Protein AF-A0A3M4S4M8-F1 (afdb_monomer_lite)

Radius of gyration: 18.53 Å; chains: 1; bounding box: 49×40×47 Å

Foldseek 3Di:
DCVVVVVVVVCVVVVVPPPVVPPPPPPPDPPQLDDPVNLVVLLVCLVPWAWDWADSPAPWTKIKGWDADPPAQKIWIWIWTDDPPTDIDTDMDGDDSVVVSVVVSVVSSVSVVVRPDCPPPD

Organism: NCBI:txid251707

Sequence (122 aa):
MHLQLADFIEEIANGLLDLGISTGKRRDGNYGVLDEQLSLRVFDLVRRGGMLSLDVGLEQPIHVSIHRNRTRTAATTLMTIGVRQPRTKCFTLSGPDAEIHEKVVESINHLASIATPAMQAA

pLDDT: mean 81.87, std 19.98, range [35.66, 98.69]

Structure (mmCIF, N/CA/C/O backbone):
data_AF-A0A3M4S4M8-F1
#
_entry.id   AF-A0A3M4S4M8-F1
#
loop_
_atom_site.group_PDB
_atom_site.id
_atom_site.type_symbol
_atom_site.label_atom_id
_atom_site.label_alt_id
_atom_site.label_comp_id
_atom_site.label_asym_id
_atom_site.label_entity_id
_atom_site.label_seq_id
_atom_site.pdbx_PDB_ins_code
_atom_site.Cartn_x
_atom_site.Cartn_y
_atom_site.Cartn_z
_atom_site.occupancy
_atom_site.B_iso_or_equiv
_atom_site.auth_seq_id
_atom_site.auth_comp_id
_atom_site.auth_asym_id
_atom_site.auth_atom_id
_atom_site.pdbx_PDB_model_num
ATOM 1 N N . MET A 1 1 ? 10.791 27.505 25.245 1.00 52.56 1 MET A N 1
ATOM 2 C CA . MET A 1 1 ? 11.653 26.352 24.900 1.00 52.56 1 MET A CA 1
ATOM 3 C C . MET A 1 1 ? 12.198 26.522 23.468 1.00 52.56 1 MET A C 1
ATOM 5 O O . MET A 1 1 ? 12.007 25.651 22.638 1.00 52.56 1 MET A O 1
ATOM 9 N N . HIS A 1 2 ? 12.836 27.666 23.163 1.00 51.53 2 HIS A N 1
ATOM 10 C CA . HIS A 1 2 ? 13.352 28.016 21.817 1.00 51.53 2 HIS A CA 1
ATOM 11 C C . HIS A 1 2 ? 14.883 28.158 21.760 1.00 51.53 2 HIS A C 1
ATOM 13 O O . HIS A 1 2 ? 15.443 28.257 20.677 1.00 51.53 2 HIS A O 1
ATOM 19 N N . LEU A 1 3 ? 15.552 28.144 22.918 1.00 56.16 3 LEU A N 1
ATOM 20 C CA . LEU A 1 3 ? 17.001 28.340 23.030 1.00 56.16 3 LEU A CA 1
ATOM 21 C C . LEU A 1 3 ? 17.782 27.173 22.402 1.00 56.16 3 LEU A C 1
ATOM 23 O O . LEU A 1 3 ? 18.699 27.400 21.632 1.00 56.16 3 LEU A O 1
ATOM 27 N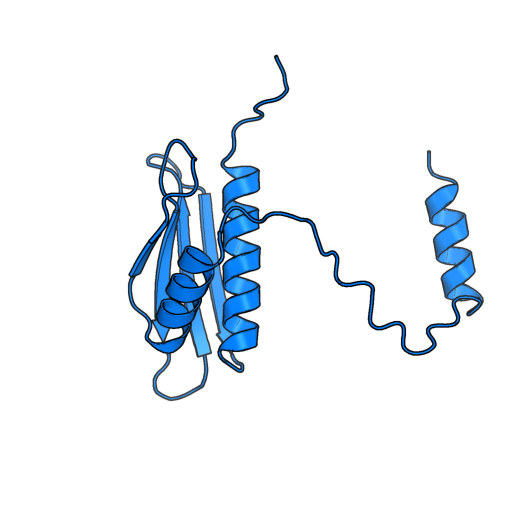 N . GLN A 1 4 ? 17.299 25.938 22.572 1.00 66.38 4 GLN A N 1
ATOM 28 C CA . GLN A 1 4 ? 17.966 24.741 22.042 1.00 66.38 4 GLN A CA 1
ATOM 29 C C . GLN A 1 4 ? 18.051 24.681 20.508 1.00 66.38 4 GLN A C 1
ATOM 31 O O . GLN A 1 4 ? 18.917 23.995 19.978 1.00 66.38 4 GLN A O 1
ATOM 36 N N . LEU A 1 5 ? 17.156 25.365 19.783 1.00 69.62 5 LEU A N 1
ATOM 37 C CA . LEU A 1 5 ? 17.208 25.391 18.318 1.00 69.62 5 LEU A CA 1
ATOM 38 C C . LEU A 1 5 ? 18.212 26.431 17.809 1.00 69.62 5 LEU A C 1
ATOM 40 O O . LEU A 1 5 ? 18.849 26.201 16.787 1.00 69.62 5 LEU A O 1
ATOM 44 N N . ALA A 1 6 ? 18.343 27.558 18.511 1.00 75.12 6 ALA A N 1
ATOM 45 C CA . ALA A 1 6 ? 19.295 28.602 18.150 1.00 75.12 6 ALA A CA 1
ATOM 46 C C . ALA A 1 6 ? 20.733 28.097 18.318 1.00 75.12 6 ALA A C 1
ATOM 48 O O . ALA A 1 6 ? 21.511 28.183 17.372 1.00 75.12 6 ALA A O 1
ATOM 49 N N . ASP A 1 7 ? 21.016 27.453 19.453 1.00 69.31 7 ASP A N 1
ATOM 50 C CA . ASP A 1 7 ? 22.328 26.870 19.745 1.00 69.31 7 ASP A CA 1
ATOM 51 C C . ASP A 1 7 ? 22.699 25.790 18.705 1.00 69.31 7 ASP A C 1
ATOM 53 O O . ASP A 1 7 ? 23.807 25.773 18.175 1.00 69.31 7 ASP A O 1
ATOM 57 N N . PHE A 1 8 ? 21.735 24.949 18.308 1.00 72.94 8 PHE A N 1
ATOM 58 C CA . PHE A 1 8 ? 21.937 23.916 17.284 1.00 72.94 8 PHE A CA 1
ATOM 59 C C . PHE A 1 8 ? 22.227 24.487 15.883 1.00 72.94 8 PHE A C 1
ATOM 61 O O . PHE A 1 8 ? 23.058 23.952 15.149 1.00 72.94 8 PHE A O 1
ATOM 68 N N . ILE A 1 9 ? 21.552 25.572 15.487 1.00 78.69 9 ILE A N 1
ATOM 69 C CA . ILE A 1 9 ? 21.805 26.240 14.198 1.00 78.69 9 ILE A CA 1
ATOM 70 C C . ILE A 1 9 ? 23.195 26.889 14.199 1.00 78.69 9 ILE A C 1
ATOM 72 O O . ILE A 1 9 ? 23.903 26.831 13.191 1.00 78.69 9 ILE A O 1
ATOM 76 N N . GLU A 1 10 ? 23.594 27.476 15.325 1.00 76.50 10 GLU A N 1
ATOM 77 C CA . GLU A 1 10 ? 24.898 28.113 15.495 1.00 76.50 10 GLU A CA 1
ATOM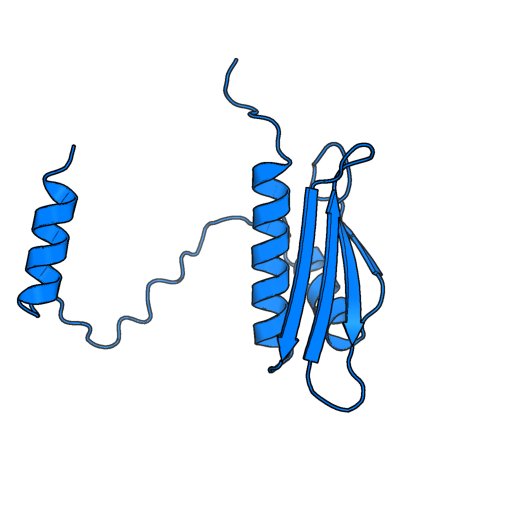 78 C C . GLU A 1 10 ? 26.046 27.087 15.470 1.00 76.50 10 GLU A C 1
ATOM 80 O O . GLU A 1 10 ? 27.075 27.327 14.838 1.00 76.50 10 GLU A O 1
ATOM 85 N N . GLU A 1 11 ? 25.851 25.893 16.035 1.00 72.38 11 GLU A N 1
ATOM 86 C CA . GLU A 1 11 ? 26.811 24.782 15.949 1.00 72.38 11 GLU A CA 1
ATOM 87 C C . GLU A 1 11 ? 27.001 24.255 14.514 1.00 72.38 11 GLU A C 1
ATOM 89 O O . GLU A 1 11 ? 28.131 23.955 14.111 1.00 72.38 11 GLU A O 1
ATOM 94 N N . ILE A 1 12 ? 25.925 24.195 13.714 1.00 74.62 12 ILE A N 1
ATOM 95 C CA . ILE A 1 12 ? 25.992 23.837 12.284 1.00 74.62 12 ILE A CA 1
ATOM 96 C C . ILE A 1 12 ? 26.744 24.910 11.492 1.00 74.62 12 ILE A C 1
ATOM 98 O O . ILE A 1 12 ? 27.626 24.583 10.697 1.00 74.62 12 ILE A O 1
ATOM 102 N N . ALA A 1 13 ? 26.405 26.186 11.698 1.00 74.75 13 ALA A N 1
ATOM 103 C CA . ALA A 1 13 ? 27.008 27.300 10.969 1.00 74.75 13 ALA A CA 1
ATOM 104 C C . ALA A 1 13 ? 28.515 27.433 11.242 1.00 74.75 13 ALA A C 1
ATOM 106 O O . ALA A 1 13 ? 29.274 27.779 10.338 1.00 74.75 13 ALA A O 1
ATOM 107 N N . ASN A 1 14 ? 28.947 27.111 12.463 1.00 78.12 14 ASN A N 1
ATOM 108 C CA . ASN A 1 14 ? 30.346 27.192 12.876 1.00 78.12 14 ASN A CA 1
ATOM 109 C C . ASN A 1 14 ? 31.165 25.930 12.555 1.00 78.12 14 ASN A C 1
ATOM 111 O O . ASN A 1 14 ? 32.352 25.883 12.873 1.00 78.12 14 ASN A O 1
ATOM 115 N N . GLY A 1 15 ? 30.563 24.908 11.930 1.00 59.38 15 GLY A N 1
ATOM 116 C CA . GLY A 1 15 ? 31.273 23.697 11.508 1.00 59.38 15 GLY A CA 1
ATOM 117 C C . GLY A 1 15 ? 31.889 22.896 12.661 1.00 59.38 15 GLY A C 1
ATOM 118 O O . GLY A 1 15 ? 32.797 22.102 12.434 1.00 59.38 15 GLY A O 1
ATOM 119 N N . LEU A 1 16 ? 31.406 23.101 13.891 1.00 57.31 16 LEU A N 1
ATOM 120 C CA . LEU A 1 16 ? 31.875 22.410 15.100 1.00 57.31 16 LEU A CA 1
ATOM 121 C C . LEU A 1 16 ? 31.330 20.979 15.212 1.00 57.31 16 LEU A C 1
ATOM 123 O O . LEU A 1 16 ? 31.771 20.205 16.060 1.00 57.31 16 LEU A O 1
ATOM 127 N N . LEU A 1 17 ? 30.391 20.610 14.340 1.00 55.56 17 LEU A N 1
ATOM 128 C CA . LEU A 1 17 ? 29.944 19.236 14.175 1.00 55.56 17 LEU A CA 1
ATOM 129 C C . LEU A 1 17 ? 30.960 18.481 13.318 1.00 55.56 17 LEU A C 1
ATOM 131 O O . LEU A 1 17 ? 30.889 18.491 12.088 1.00 55.56 17 LEU A O 1
ATOM 135 N N . ASP A 1 18 ? 31.888 17.802 13.990 1.00 53.56 18 ASP A N 1
ATOM 136 C CA . ASP A 1 18 ? 32.742 16.788 13.380 1.00 53.56 18 ASP A CA 1
ATOM 137 C C . ASP A 1 18 ? 31.857 15.629 12.888 1.00 53.56 18 ASP A C 1
ATOM 139 O O . ASP A 1 18 ? 31.577 14.655 13.589 1.00 53.56 18 ASP A O 1
ATOM 143 N N . LEU A 1 19 ? 31.345 15.763 11.662 1.00 51.78 19 LEU A N 1
ATOM 144 C CA . LEU A 1 19 ? 30.636 14.725 10.913 1.00 51.78 19 LEU A CA 1
ATOM 145 C C . LEU A 1 19 ? 31.638 13.689 10.378 1.00 51.78 19 LEU A C 1
ATOM 147 O O . LEU A 1 19 ? 31.557 13.260 9.225 1.00 51.78 19 LEU A O 1
ATOM 151 N N . GLY A 1 20 ? 32.596 13.278 11.209 1.00 41.81 20 GLY A N 1
ATOM 152 C CA . GLY A 1 20 ? 33.493 12.168 10.944 1.00 41.81 20 GLY A CA 1
ATOM 153 C C . GLY A 1 20 ? 32.680 10.888 10.867 1.00 41.81 20 GLY A C 1
ATOM 154 O O . GLY A 1 20 ? 32.445 10.271 11.896 1.00 41.81 20 GLY A O 1
ATOM 155 N N . ILE A 1 21 ? 32.192 10.561 9.660 1.00 45.78 21 ILE A N 1
ATOM 156 C CA . ILE A 1 21 ? 31.502 9.329 9.231 1.00 45.78 21 ILE A CA 1
ATOM 157 C C . ILE A 1 21 ? 30.897 8.575 10.421 1.00 45.78 21 ILE A C 1
ATOM 159 O O . ILE A 1 21 ? 31.204 7.417 10.701 1.00 45.78 21 ILE A O 1
ATOM 163 N N . SER A 1 22 ? 30.032 9.263 11.161 1.00 39.31 22 SER A N 1
ATOM 164 C CA . SER A 1 22 ? 29.174 8.607 12.120 1.00 39.31 22 SER A CA 1
ATOM 165 C C . SER A 1 22 ? 28.205 7.865 11.231 1.00 39.31 22 SER A C 1
ATOM 167 O O . SER A 1 22 ? 27.372 8.483 10.565 1.00 39.31 22 SER A O 1
ATOM 169 N N . THR A 1 23 ? 28.389 6.548 11.125 1.00 45.81 23 THR A N 1
ATOM 170 C CA . THR A 1 23 ? 27.343 5.608 10.741 1.00 45.81 23 THR A CA 1
ATOM 171 C C . THR A 1 23 ? 26.155 5.966 11.610 1.00 45.81 23 THR A C 1
ATOM 173 O O . THR A 1 23 ? 26.080 5.518 12.757 1.00 45.81 23 THR A O 1
ATOM 176 N N . GLY A 1 24 ? 25.336 6.895 11.104 1.00 38.78 24 GLY A N 1
ATOM 177 C CA . GLY A 1 24 ? 24.341 7.611 11.872 1.00 38.78 24 GLY A CA 1
ATOM 178 C C . GLY A 1 24 ? 23.573 6.560 12.614 1.00 38.78 24 GLY A C 1
ATOM 179 O O . GLY A 1 24 ? 22.979 5.696 11.969 1.00 38.78 24 GLY A O 1
ATOM 180 N N . LYS A 1 25 ? 23.754 6.573 13.939 1.00 41.47 25 LYS A N 1
ATOM 181 C CA . LYS A 1 25 ? 23.198 5.643 14.909 1.00 41.47 25 LYS A CA 1
ATOM 182 C C . LYS A 1 25 ? 21.858 5.190 14.362 1.00 41.47 25 LYS A C 1
ATOM 184 O O . LYS A 1 25 ? 20.903 5.970 14.395 1.00 41.47 25 LYS A O 1
ATOM 189 N N . ARG A 1 26 ? 21.825 3.988 13.759 1.00 43.16 26 ARG A N 1
ATOM 190 C CA . ARG A 1 26 ? 20.573 3.398 13.293 1.00 43.16 26 ARG A CA 1
ATOM 191 C C . ARG A 1 26 ? 19.687 3.501 14.517 1.00 43.16 26 ARG A C 1
ATOM 193 O O . ARG A 1 26 ? 20.094 3.051 15.589 1.00 43.16 26 ARG A O 1
ATOM 200 N N . ARG A 1 27 ? 18.574 4.227 14.406 1.00 40.91 27 ARG A N 1
ATOM 201 C CA . ARG A 1 27 ? 17.547 4.251 15.444 1.00 40.91 27 ARG A CA 1
ATOM 202 C C . ARG A 1 27 ? 16.955 2.849 15.466 1.00 40.91 27 ARG A C 1
ATOM 204 O O . ARG A 1 27 ? 15.924 2.577 14.870 1.00 40.91 27 ARG A O 1
ATOM 211 N N . ASP A 1 28 ? 17.714 1.962 16.078 1.00 45.34 28 ASP A N 1
ATOM 212 C CA . ASP A 1 28 ? 17.332 0.639 16.489 1.00 45.34 28 ASP A CA 1
ATOM 213 C C . ASP A 1 28 ? 16.404 0.854 17.684 1.00 45.34 28 ASP A C 1
ATOM 215 O O . ASP A 1 28 ? 16.779 1.516 18.658 1.00 45.34 28 ASP A O 1
ATOM 219 N N . GLY A 1 29 ? 15.151 0.429 17.547 1.00 40.31 29 GLY A N 1
ATOM 220 C CA . GLY A 1 29 ? 14.126 0.623 18.572 1.00 40.31 29 GLY A CA 1
ATOM 221 C C . GLY A 1 29 ? 13.037 1.644 18.243 1.00 40.31 29 GLY A C 1
ATOM 222 O O . GLY A 1 29 ? 12.596 2.374 19.124 1.00 40.31 29 GLY A O 1
ATOM 223 N N . ASN A 1 30 ? 12.549 1.685 17.004 1.00 42.84 30 ASN A N 1
ATOM 224 C CA . ASN A 1 30 ? 11.125 1.941 16.807 1.00 42.84 30 ASN A CA 1
ATOM 225 C C . ASN A 1 30 ? 10.562 0.617 16.301 1.00 42.84 30 ASN A C 1
ATOM 227 O O . ASN A 1 30 ? 10.791 0.274 15.143 1.00 42.84 30 ASN A O 1
ATOM 231 N N . TYR A 1 31 ? 9.936 -0.174 17.178 1.00 50.69 31 TYR A N 1
ATOM 232 C CA . TYR A 1 31 ? 9.188 -1.353 16.746 1.00 50.69 31 TYR A CA 1
ATOM 233 C C . TYR A 1 31 ? 8.073 -0.834 15.836 1.00 50.69 31 TYR A C 1
ATOM 235 O O . TYR A 1 31 ? 7.029 -0.386 16.304 1.00 50.69 31 TYR A O 1
ATOM 243 N N . GLY A 1 32 ? 8.357 -0.767 14.532 1.00 66.50 32 GLY A N 1
ATOM 244 C CA . GLY A 1 32 ? 7.353 -0.486 13.522 1.00 66.50 32 GLY A CA 1
ATOM 245 C C . GLY A 1 32 ? 6.232 -1.503 13.669 1.00 66.50 32 GLY A C 1
ATOM 246 O O . GLY A 1 32 ? 6.418 -2.576 14.237 1.00 66.50 32 GLY A O 1
ATOM 247 N N . VAL A 1 33 ? 5.057 -1.193 13.142 1.00 82.62 33 VAL A N 1
ATOM 248 C CA . VAL A 1 33 ? 3.897 -2.086 13.281 1.00 82.62 33 VAL A CA 1
ATOM 249 C C . VAL A 1 33 ? 4.062 -3.418 12.532 1.00 82.62 33 VAL A C 1
ATOM 251 O O . VAL A 1 33 ? 3.192 -4.279 12.591 1.00 82.62 33 VAL A O 1
ATOM 254 N N . LEU A 1 34 ? 5.168 -3.577 11.802 1.00 87.44 34 LEU A N 1
ATOM 255 C CA . LEU A 1 34 ? 5.543 -4.788 11.093 1.00 87.44 34 LEU A CA 1
ATOM 256 C C . LEU A 1 34 ? 6.603 -5.544 11.888 1.00 87.44 34 LEU A C 1
ATOM 258 O O . LEU A 1 34 ? 7.699 -5.030 12.118 1.00 87.44 34 LEU A O 1
ATOM 262 N N . ASP A 1 35 ? 6.293 -6.790 12.225 1.00 88.00 35 ASP A N 1
ATOM 263 C CA . ASP A 1 35 ? 7.305 -7.764 12.609 1.00 88.00 35 ASP A CA 1
ATOM 264 C C . ASP A 1 35 ? 8.160 -8.192 11.396 1.00 88.00 35 ASP A C 1
ATOM 266 O O . ASP A 1 35 ? 7.932 -7.791 10.246 1.00 88.00 35 ASP A O 1
ATOM 270 N N . GLU A 1 36 ? 9.178 -9.014 11.650 1.00 88.31 36 GLU A N 1
ATOM 271 C CA . GLU A 1 36 ? 10.097 -9.497 10.617 1.00 88.31 36 GLU A CA 1
ATOM 272 C C . GLU A 1 36 ? 9.368 -10.277 9.510 1.00 88.31 36 GLU A C 1
ATOM 274 O O . GLU A 1 36 ? 9.641 -10.089 8.322 1.00 88.31 36 GLU A O 1
ATOM 279 N N . GLN A 1 37 ? 8.381 -11.099 9.873 1.00 89.81 37 GLN A N 1
ATOM 280 C CA . GLN A 1 37 ? 7.641 -11.924 8.923 1.00 89.81 37 GLN A CA 1
ATOM 281 C C . GLN A 1 37 ? 6.755 -11.076 8.001 1.00 89.81 37 GLN A C 1
ATOM 283 O O . GLN A 1 37 ? 6.714 -11.299 6.787 1.00 89.81 37 GLN A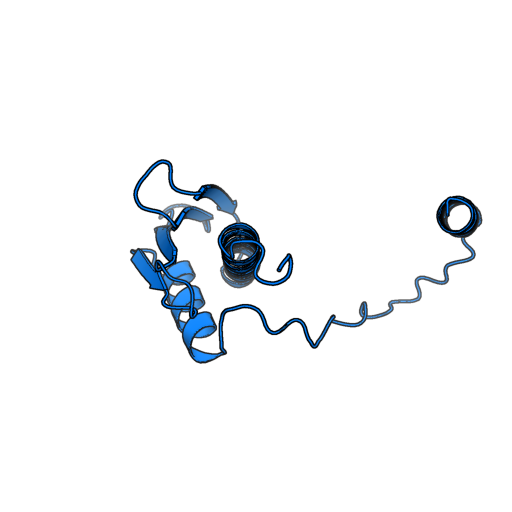 O 1
ATOM 288 N N . LEU A 1 38 ? 6.057 -10.081 8.544 1.00 92.31 38 LEU A N 1
ATOM 289 C CA . LEU A 1 38 ? 5.271 -9.123 7.776 1.00 92.31 38 LEU A CA 1
ATOM 290 C C . LEU A 1 38 ? 6.172 -8.256 6.897 1.00 92.31 38 LEU A C 1
ATOM 292 O O . LEU A 1 38 ? 5.843 -8.037 5.731 1.00 92.31 38 LEU A O 1
ATOM 296 N N . SER A 1 39 ? 7.329 -7.827 7.404 1.00 93.56 39 SER A N 1
ATOM 297 C CA . SER A 1 39 ? 8.310 -7.072 6.621 1.00 93.56 39 SER A CA 1
ATOM 298 C C . SER A 1 39 ? 8.803 -7.860 5.400 1.00 93.56 39 SER A C 1
ATOM 300 O O . SER A 1 39 ? 8.838 -7.315 4.292 1.00 93.56 39 SER A O 1
ATOM 302 N N . LEU A 1 40 ? 9.081 -9.161 5.557 1.00 94.81 40 LEU A N 1
ATOM 303 C CA . LEU A 1 40 ? 9.443 -10.056 4.450 1.00 94.81 40 LEU A CA 1
ATOM 304 C C . LEU A 1 40 ? 8.311 -10.202 3.424 1.00 94.81 40 LEU A C 1
ATOM 306 O O . LEU A 1 40 ? 8.556 -10.135 2.219 1.00 94.81 40 LEU A O 1
ATOM 310 N N . ARG A 1 41 ? 7.055 -10.326 3.872 1.00 97.06 41 ARG A N 1
ATOM 311 C CA . ARG A 1 41 ? 5.891 -10.370 2.965 1.00 97.06 41 ARG A CA 1
ATOM 312 C C . ARG A 1 41 ? 5.726 -9.074 2.174 1.00 97.06 41 ARG A C 1
ATOM 314 O O . ARG A 1 41 ? 5.383 -9.114 0.993 1.00 97.06 41 ARG A O 1
ATOM 321 N N . VAL A 1 42 ? 5.980 -7.928 2.804 1.00 97.56 42 VAL A N 1
ATOM 322 C CA . VAL A 1 42 ? 5.983 -6.625 2.126 1.00 97.56 42 VAL A CA 1
ATOM 323 C C . VAL A 1 42 ? 7.135 -6.542 1.122 1.00 97.56 42 VAL A C 1
ATOM 325 O O . VAL A 1 42 ? 6.941 -6.023 0.025 1.00 97.56 42 VAL A O 1
ATOM 328 N N . PHE A 1 43 ? 8.310 -7.094 1.433 1.00 97.44 43 PHE A N 1
ATOM 329 C CA . PHE A 1 43 ? 9.425 -7.152 0.484 1.00 97.44 43 PHE A CA 1
ATOM 330 C C . PHE A 1 43 ? 9.083 -7.992 -0.752 1.00 97.44 43 PHE A C 1
ATOM 332 O O . PHE A 1 43 ? 9.295 -7.552 -1.882 1.00 97.44 43 PHE A O 1
ATOM 339 N N . ASP A 1 44 ? 8.466 -9.159 -0.566 1.00 97.88 44 ASP A N 1
ATOM 340 C CA . ASP A 1 44 ? 7.991 -9.980 -1.683 1.00 97.88 44 ASP A CA 1
ATOM 341 C C . ASP A 1 44 ? 6.937 -9.257 -2.534 1.00 97.88 44 ASP A C 1
ATOM 343 O O . ASP A 1 44 ? 6.986 -9.323 -3.768 1.00 97.88 44 ASP A O 1
ATOM 347 N N . LEU A 1 45 ? 6.031 -8.510 -1.895 1.00 97.94 45 LEU A N 1
ATOM 348 C CA . LEU A 1 45 ? 5.063 -7.657 -2.585 1.00 97.94 45 LEU A CA 1
ATOM 349 C C . LEU A 1 45 ? 5.756 -6.563 -3.411 1.00 97.94 45 LEU A C 1
ATOM 351 O O . LEU A 1 45 ? 5.353 -6.308 -4.543 1.00 97.94 45 LEU A O 1
ATOM 355 N N . VAL A 1 46 ? 6.815 -5.940 -2.891 1.00 97.50 46 VAL A N 1
ATOM 356 C CA . VAL A 1 46 ? 7.603 -4.941 -3.631 1.00 97.50 46 VAL A CA 1
ATOM 357 C C . VAL A 1 46 ? 8.272 -5.556 -4.855 1.00 97.50 46 VAL A C 1
ATOM 359 O O . VAL A 1 46 ? 8.273 -4.941 -5.917 1.00 97.50 46 VAL A O 1
ATOM 362 N N . ARG A 1 47 ? 8.811 -6.771 -4.745 1.00 96.12 47 ARG A N 1
ATOM 363 C CA . ARG A 1 47 ? 9.500 -7.435 -5.862 1.00 96.12 47 ARG A CA 1
ATOM 364 C C . ARG A 1 47 ? 8.543 -7.860 -6.970 1.00 96.12 47 ARG A C 1
ATOM 366 O O . ARG A 1 47 ? 8.865 -7.739 -8.151 1.00 96.12 47 ARG A O 1
ATOM 373 N N . ARG A 1 48 ? 7.377 -8.390 -6.596 1.00 96.06 48 ARG A N 1
ATOM 374 C CA . ARG A 1 48 ? 6.452 -9.055 -7.530 1.00 96.06 48 ARG A CA 1
ATOM 375 C C . ARG A 1 48 ? 5.278 -8.175 -7.955 1.00 96.06 48 ARG A C 1
ATOM 377 O O . ARG A 1 48 ? 4.700 -8.403 -9.015 1.00 96.06 48 ARG A O 1
ATOM 384 N N . GLY A 1 49 ? 4.946 -7.163 -7.160 1.00 96.88 49 GLY A N 1
ATOM 385 C CA . GLY A 1 49 ? 3.659 -6.483 -7.231 1.00 96.88 49 GLY A CA 1
ATOM 386 C C . GLY A 1 49 ? 2.513 -7.369 -6.727 1.00 96.88 49 GLY A C 1
ATOM 387 O O . GLY A 1 49 ? 2.713 -8.512 -6.317 1.00 96.88 49 GLY A O 1
ATOM 388 N N . GLY A 1 50 ? 1.296 -6.834 -6.759 1.00 98.12 50 GLY A N 1
ATOM 389 C CA . GLY A 1 50 ? 0.081 -7.495 -6.288 1.00 98.12 50 GLY A CA 1
ATOM 390 C C . GLY A 1 50 ? -0.598 -6.706 -5.176 1.00 98.12 50 GLY A C 1
ATOM 391 O O . GLY A 1 50 ? -0.508 -5.479 -5.133 1.00 98.12 50 GLY A O 1
ATOM 392 N N . MET A 1 51 ? -1.272 -7.416 -4.274 1.00 98.25 51 MET A N 1
ATOM 393 C CA . MET A 1 51 ? -1.955 -6.829 -3.124 1.00 98.25 51 MET A CA 1
ATOM 394 C C . MET A 1 51 ? -1.734 -7.653 -1.857 1.00 98.25 51 MET A C 1
ATOM 396 O O . MET A 1 51 ? -1.566 -8.871 -1.912 1.00 98.25 51 MET A O 1
ATOM 400 N N . LEU A 1 52 ? -1.769 -6.982 -0.714 1.00 97.69 52 LEU A N 1
ATOM 401 C CA . LEU A 1 52 ? -1.600 -7.558 0.609 1.00 97.69 52 LEU A CA 1
ATOM 402 C C . LEU A 1 52 ? -2.498 -6.812 1.596 1.00 97.69 52 LEU A C 1
ATOM 404 O O . LEU A 1 52 ? -2.559 -5.586 1.571 1.00 97.69 52 LEU A O 1
ATOM 408 N N . SER A 1 53 ? -3.175 -7.544 2.476 1.00 97.12 53 SER A N 1
ATOM 409 C CA . SER A 1 53 ? -3.852 -6.958 3.637 1.00 97.12 53 SER A CA 1
ATOM 410 C C . SER A 1 53 ? -3.018 -7.261 4.872 1.00 97.12 53 SER A C 1
ATOM 412 O O . SER A 1 53 ? -2.713 -8.424 5.137 1.00 97.12 53 SER A O 1
ATOM 414 N N . LEU A 1 54 ? -2.605 -6.210 5.570 1.00 95.31 54 LEU A N 1
ATOM 415 C CA . LEU A 1 54 ? -1.760 -6.273 6.752 1.00 95.31 54 LEU A CA 1
ATOM 416 C C . LEU A 1 54 ? -2.638 -6.124 7.989 1.00 95.31 54 LEU A C 1
ATOM 418 O O . LEU A 1 54 ? -3.259 -5.078 8.186 1.00 95.31 54 LEU A O 1
ATOM 422 N N . ASP A 1 55 ? -2.674 -7.173 8.801 1.00 91.81 55 ASP A N 1
ATOM 423 C CA . ASP A 1 55 ? -3.195 -7.105 10.158 1.00 91.81 55 ASP A CA 1
ATOM 424 C C . ASP A 1 55 ? -2.037 -6.742 11.089 1.00 91.81 55 ASP A C 1
ATOM 426 O O . ASP A 1 55 ? -1.061 -7.482 11.197 1.00 91.81 55 ASP A O 1
ATOM 430 N N . VAL A 1 56 ? -2.119 -5.549 11.668 1.00 89.31 56 VAL A N 1
ATOM 431 C CA . VAL A 1 56 ? -1.061 -4.936 12.482 1.00 89.31 56 VAL A CA 1
ATOM 432 C C . VAL A 1 56 ? -1.583 -4.522 13.862 1.00 89.31 56 VAL A C 1
ATOM 434 O O . VAL A 1 56 ? -1.044 -3.615 14.492 1.00 89.31 56 VAL A O 1
ATOM 437 N N . GLY A 1 57 ? -2.674 -5.150 14.317 1.00 87.81 57 GLY A N 1
ATOM 438 C CA . GLY A 1 57 ? -3.289 -4.861 15.617 1.00 87.81 57 GLY A CA 1
ATOM 439 C C . GLY A 1 57 ? -4.114 -3.569 15.666 1.00 87.81 57 GLY A C 1
ATOM 440 O O . GLY A 1 57 ? -4.397 -3.063 16.748 1.00 87.81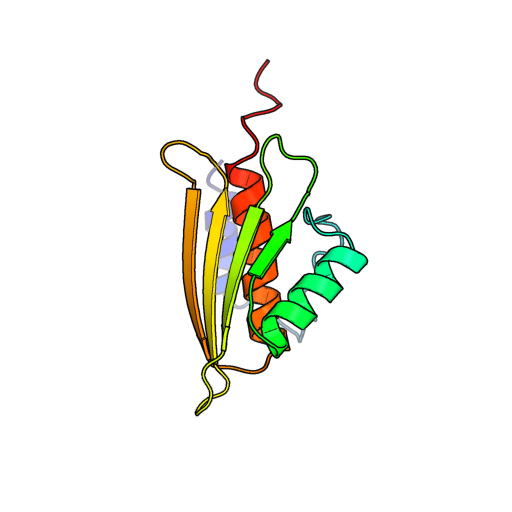 57 GLY A O 1
ATOM 441 N N . LEU A 1 58 ? -4.498 -3.026 14.507 1.00 87.94 58 LEU A N 1
ATOM 442 C CA . LEU A 1 58 ? -5.449 -1.917 14.389 1.00 87.94 58 LEU A CA 1
ATOM 443 C C . LEU A 1 58 ? -6.865 -2.461 14.166 1.00 87.94 58 LEU A C 1
ATOM 445 O O . LEU A 1 58 ? -7.034 -3.572 13.674 1.00 87.94 58 LEU A O 1
ATOM 449 N N . GLU A 1 59 ? -7.890 -1.651 14.448 1.00 88.06 59 GLU A N 1
ATOM 450 C CA . GLU A 1 59 ? -9.296 -2.042 14.225 1.00 88.06 59 GLU A CA 1
ATOM 451 C C . GLU A 1 59 ? -9.598 -2.440 12.774 1.00 88.06 59 GLU A C 1
ATOM 453 O O . GLU A 1 59 ? -10.514 -3.216 12.507 1.00 88.06 59 GLU A O 1
ATOM 458 N N . GLN A 1 60 ? -8.856 -1.871 11.823 1.00 90.81 60 GLN A N 1
ATOM 459 C CA . GLN A 1 60 ? -8.999 -2.145 10.400 1.00 90.81 60 GLN A CA 1
ATOM 460 C C . GLN A 1 60 ? -7.629 -2.467 9.802 1.00 90.81 60 GLN A C 1
ATOM 462 O O . GLN A 1 60 ? -6.643 -1.820 10.167 1.00 90.81 60 GLN A O 1
ATOM 467 N N . PRO A 1 61 ? -7.548 -3.425 8.863 1.00 94.81 61 PRO A N 1
ATOM 468 C CA . PRO A 1 61 ? -6.288 -3.770 8.227 1.00 94.81 61 PRO A CA 1
ATOM 469 C C . PRO A 1 61 ? -5.787 -2.634 7.330 1.00 94.81 61 PRO A C 1
ATOM 471 O O . PRO A 1 61 ? -6.562 -1.843 6.783 1.00 94.81 61 PRO A O 1
ATOM 474 N N . ILE A 1 62 ? -4.473 -2.602 7.113 1.00 96.44 62 ILE A N 1
ATOM 475 C CA . ILE A 1 62 ? -3.872 -1.768 6.071 1.00 96.44 62 ILE A CA 1
ATOM 476 C C . ILE A 1 62 ? -3.844 -2.585 4.782 1.00 96.44 62 ILE A C 1
ATOM 478 O O . ILE A 1 62 ? -3.131 -3.584 4.678 1.00 96.44 62 ILE A O 1
ATOM 482 N N . HIS A 1 63 ? -4.592 -2.154 3.774 1.00 98.00 63 HIS A N 1
ATOM 483 C CA . HIS A 1 63 ? -4.506 -2.733 2.438 1.00 98.00 63 HIS A CA 1
ATOM 484 C C . HIS A 1 63 ? -3.380 -2.052 1.666 1.00 98.00 63 HIS A C 1
ATOM 486 O O . HIS A 1 63 ? -3.352 -0.828 1.574 1.00 98.00 63 HIS A O 1
ATOM 492 N N . VAL A 1 64 ? -2.464 -2.833 1.099 1.00 98.50 64 VAL A N 1
ATOM 493 C CA . VAL A 1 64 ? -1.328 -2.366 0.298 1.00 98.50 64 VAL A CA 1
ATOM 494 C C . VAL A 1 64 ? -1.397 -3.028 -1.068 1.00 98.50 64 VAL A C 1
ATOM 496 O O . VAL A 1 64 ? -1.449 -4.248 -1.173 1.00 98.50 64 VAL A O 1
ATOM 499 N N . SER A 1 65 ? -1.389 -2.230 -2.125 1.00 98.69 65 SER A N 1
ATOM 500 C CA . SER A 1 65 ? -1.325 -2.681 -3.513 1.00 98.69 65 SER A CA 1
ATOM 501 C C . SER A 1 65 ? -0.099 -2.084 -4.182 1.00 98.69 65 SER A C 1
ATOM 503 O O . SER A 1 65 ? 0.147 -0.884 -4.067 1.00 98.69 65 SER A O 1
ATOM 505 N N . ILE A 1 66 ? 0.668 -2.913 -4.885 1.00 98.56 66 ILE A N 1
ATOM 506 C CA . ILE A 1 66 ? 1.868 -2.493 -5.604 1.00 98.56 66 ILE A CA 1
ATOM 507 C C . ILE A 1 66 ? 1.761 -2.939 -7.054 1.00 98.56 66 ILE A C 1
ATOM 509 O O . ILE A 1 66 ? 1.675 -4.126 -7.360 1.00 98.56 66 ILE A O 1
ATOM 513 N N . HIS A 1 67 ? 1.815 -1.980 -7.968 1.00 98.12 67 HIS A N 1
ATOM 514 C CA . HIS A 1 67 ? 1.996 -2.250 -9.382 1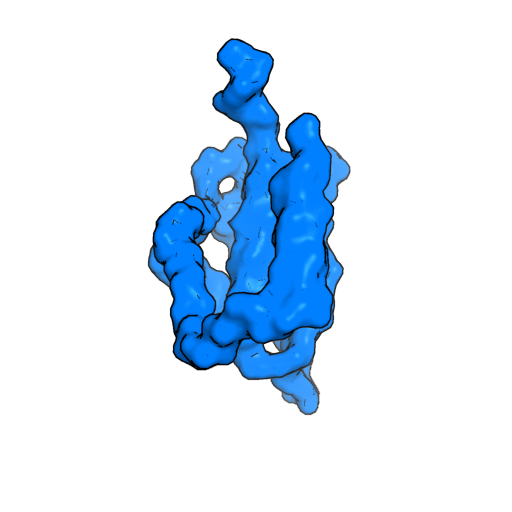.00 98.12 67 HIS A CA 1
ATOM 515 C C . HIS A 1 67 ? 3.475 -2.121 -9.742 1.00 98.12 67 HIS A C 1
ATOM 517 O O . HIS A 1 67 ? 4.082 -1.069 -9.531 1.00 98.12 67 HIS A O 1
ATOM 523 N N . ARG A 1 68 ? 4.052 -3.183 -10.314 1.00 95.81 68 ARG A N 1
ATOM 524 C CA . ARG A 1 68 ? 5.428 -3.161 -10.814 1.00 95.81 68 ARG A CA 1
ATOM 525 C C . ARG A 1 68 ? 5.488 -2.747 -12.268 1.00 95.81 68 ARG A C 1
ATOM 527 O O . ARG A 1 68 ? 4.847 -3.351 -13.128 1.00 95.81 68 ARG A O 1
ATOM 534 N N . ASN A 1 69 ? 6.311 -1.738 -12.530 1.00 90.25 69 ASN A N 1
ATOM 535 C CA . ASN A 1 69 ? 6.607 -1.324 -13.885 1.00 90.25 69 ASN A CA 1
ATOM 536 C C . ASN A 1 69 ? 7.467 -2.405 -14.564 1.00 90.25 69 ASN A C 1
ATOM 538 O O . ASN A 1 69 ? 8.446 -2.883 -13.996 1.00 90.25 69 ASN A O 1
ATOM 542 N N . ARG A 1 70 ? 7.081 -2.822 -15.775 1.00 84.25 70 ARG A N 1
ATOM 543 C CA . ARG A 1 70 ? 7.787 -3.877 -16.522 1.00 84.25 70 ARG A CA 1
ATOM 544 C C . ARG A 1 70 ? 9.029 -3.383 -17.260 1.00 84.25 70 ARG A C 1
ATOM 546 O O . ARG A 1 70 ? 9.898 -4.188 -17.564 1.00 84.25 70 ARG A O 1
ATOM 553 N N . THR A 1 71 ? 9.102 -2.095 -17.586 1.00 90.19 71 THR A N 1
ATOM 554 C CA . THR A 1 71 ? 10.170 -1.529 -18.427 1.00 90.19 71 THR A CA 1
ATOM 555 C C . THR A 1 71 ? 11.220 -0.766 -17.629 1.00 90.19 71 THR A C 1
ATOM 557 O O . THR A 1 71 ? 12.251 -0.392 -18.182 1.00 90.19 71 THR A O 1
ATOM 560 N N . ARG A 1 72 ? 10.974 -0.519 -16.338 1.00 89.38 72 ARG A N 1
ATOM 561 C CA . ARG A 1 72 ? 11.887 0.174 -15.422 1.00 89.38 72 ARG A CA 1
ATOM 562 C C . ARG A 1 72 ? 11.776 -0.427 -14.030 1.00 89.38 72 ARG A C 1
ATOM 564 O O . ARG A 1 72 ? 10.695 -0.861 -13.640 1.00 89.38 72 ARG A O 1
ATOM 571 N N . THR A 1 73 ? 12.856 -0.375 -13.257 1.00 92.56 73 THR A N 1
ATOM 572 C CA . THR A 1 73 ? 12.837 -0.740 -11.835 1.00 92.56 73 THR A CA 1
ATOM 573 C C . THR A 1 73 ? 12.101 0.341 -11.050 1.00 92.56 73 THR A C 1
ATOM 575 O O . THR A 1 73 ? 12.695 1.292 -10.546 1.00 92.56 73 THR A O 1
ATOM 578 N N . ALA A 1 74 ? 10.777 0.243 -11.046 1.00 95.69 74 ALA A N 1
ATOM 579 C CA . ALA A 1 74 ? 9.888 1.186 -10.400 1.00 95.69 74 ALA A CA 1
ATOM 580 C C . ALA A 1 74 ? 8.611 0.493 -9.930 1.00 95.69 74 ALA A C 1
ATOM 582 O O . ALA A 1 74 ? 8.149 -0.490 -10.523 1.00 95.69 74 ALA A O 1
ATOM 583 N N . ALA A 1 75 ? 8.021 1.044 -8.878 1.00 97.62 75 ALA A N 1
ATOM 584 C CA . ALA A 1 75 ? 6.796 0.550 -8.283 1.00 97.62 75 ALA A CA 1
ATOM 585 C C . ALA A 1 75 ? 5.848 1.711 -7.987 1.00 97.62 75 ALA A C 1
ATOM 587 O O . ALA A 1 75 ? 6.260 2.728 -7.425 1.00 97.62 75 ALA A O 1
ATOM 588 N N . THR A 1 76 ? 4.581 1.537 -8.346 1.00 98.31 76 THR A N 1
ATOM 589 C CA . THR A 1 76 ? 3.489 2.408 -7.913 1.00 98.31 76 THR A CA 1
ATOM 590 C C . THR A 1 76 ? 2.764 1.721 -6.769 1.00 98.31 76 THR A C 1
ATOM 592 O O . THR A 1 76 ? 2.233 0.624 -6.944 1.00 98.31 76 THR A O 1
ATOM 595 N N . THR A 1 77 ? 2.740 2.364 -5.610 1.00 98.50 77 THR A N 1
ATOM 596 C CA . THR A 1 77 ? 2.140 1.844 -4.383 1.00 98.50 77 THR A CA 1
ATOM 597 C C . THR A 1 77 ? 0.883 2.634 -4.054 1.00 98.50 77 THR A C 1
ATOM 599 O O . THR A 1 77 ? 0.913 3.862 -4.041 1.00 98.50 77 THR A O 1
ATOM 602 N N . LEU A 1 78 ? -0.196 1.927 -3.731 1.00 98.56 78 LEU A N 1
ATOM 603 C CA . LEU A 1 78 ? -1.403 2.461 -3.112 1.00 98.56 78 LEU A CA 1
ATOM 604 C C . LEU A 1 78 ? -1.622 1.734 -1.789 1.00 98.56 78 LEU A C 1
ATOM 606 O O . LEU A 1 78 ? -1.597 0.508 -1.742 1.00 98.56 78 LEU A O 1
ATOM 610 N N . MET A 1 79 ? -1.854 2.479 -0.719 1.00 98.12 79 MET A N 1
ATOM 611 C CA . MET A 1 79 ? -2.115 1.917 0.600 1.00 98.12 79 MET A CA 1
ATOM 612 C C . MET A 1 79 ? -3.244 2.666 1.291 1.00 98.12 79 MET A C 1
ATOM 614 O O . MET A 1 79 ? -3.323 3.892 1.190 1.00 98.12 79 MET A O 1
ATOM 618 N N . THR A 1 80 ? -4.125 1.926 1.958 1.00 97.19 80 THR A N 1
ATOM 619 C CA . THR A 1 80 ? -5.381 2.447 2.504 1.00 97.19 80 THR A CA 1
ATOM 620 C C . THR A 1 80 ? -5.742 1.776 3.824 1.00 97.19 80 THR A C 1
ATOM 622 O O . THR A 1 80 ? -5.564 0.567 3.963 1.00 97.19 80 THR A O 1
ATOM 625 N N . ILE A 1 81 ? -6.325 2.537 4.745 1.00 95.38 81 ILE A N 1
ATOM 626 C CA . ILE A 1 81 ? -6.934 2.044 5.988 1.00 95.38 81 ILE A CA 1
ATOM 627 C C . ILE A 1 81 ? -8.183 2.874 6.297 1.00 95.38 81 ILE A C 1
ATOM 629 O O . ILE A 1 81 ? -8.168 4.098 6.133 1.00 95.38 81 ILE A O 1
ATOM 633 N N . GLY A 1 82 ? -9.267 2.227 6.725 1.00 91.56 82 GLY A N 1
ATOM 634 C CA . GLY A 1 82 ? -10.570 2.871 6.905 1.00 91.56 82 GLY A CA 1
ATOM 635 C C . GLY A 1 82 ? -11.618 2.402 5.886 1.00 91.56 82 GLY A C 1
ATOM 636 O O . GLY A 1 82 ? -11.283 2.067 4.753 1.00 91.56 82 GLY A O 1
ATOM 637 N N . VAL A 1 83 ? -12.899 2.441 6.264 1.00 84.44 83 VAL A N 1
ATOM 638 C CA . VAL A 1 83 ? -14.031 2.177 5.351 1.00 84.44 83 VAL A CA 1
ATOM 639 C C . VAL A 1 83 ? -14.598 3.474 4.765 1.00 84.44 83 VAL A C 1
ATOM 641 O O . VAL A 1 83 ? -14.786 3.593 3.556 1.00 84.44 83 VAL A O 1
ATOM 644 N N . ARG A 1 84 ? -14.873 4.478 5.608 1.00 86.75 84 ARG A N 1
ATOM 645 C CA . ARG A 1 84 ? -15.471 5.757 5.196 1.00 86.75 84 ARG A CA 1
ATOM 646 C C . ARG A 1 84 ? -14.412 6.853 5.245 1.00 86.75 84 ARG A C 1
ATOM 648 O O . ARG A 1 84 ? -13.906 7.140 6.320 1.00 86.75 84 ARG A O 1
ATOM 655 N N . GLN A 1 85 ? -14.109 7.453 4.090 1.00 85.81 85 GLN A N 1
ATOM 656 C CA . GLN A 1 85 ? -12.996 8.404 3.922 1.00 85.81 85 GLN A CA 1
ATOM 657 C C . GLN A 1 85 ? -11.658 7.806 4.403 1.00 85.81 85 GLN A C 1
ATOM 659 O O . GLN A 1 85 ? -11.065 8.303 5.361 1.00 85.81 85 GLN A O 1
ATOM 664 N N . PRO A 1 86 ? -11.200 6.703 3.774 1.00 92.25 86 PRO A N 1
ATOM 665 C CA . PRO A 1 86 ? -9.981 6.027 4.192 1.00 92.25 86 PRO A CA 1
ATOM 666 C C . PRO A 1 86 ? -8.783 6.969 4.155 1.00 92.25 86 PRO A C 1
ATOM 668 O O . PRO A 1 86 ? -8.653 7.821 3.273 1.00 92.25 86 PRO A O 1
ATOM 671 N N . ARG A 1 87 ? -7.858 6.758 5.086 1.00 94.12 87 ARG A N 1
ATOM 672 C CA . ARG A 1 87 ? -6.539 7.378 5.015 1.00 94.12 87 ARG A CA 1
ATOM 673 C C . ARG A 1 87 ? -5.753 6.646 3.942 1.00 94.12 87 ARG A C 1
ATOM 675 O O . ARG A 1 87 ? -5.626 5.423 3.998 1.00 94.12 87 ARG A O 1
ATOM 682 N N . THR A 1 88 ? -5.233 7.388 2.972 1.00 96.06 88 THR A N 1
ATOM 683 C CA . THR A 1 88 ? -4.555 6.809 1.810 1.00 96.06 88 THR A CA 1
ATOM 684 C C . THR A 1 88 ? -3.168 7.401 1.613 1.00 96.06 88 THR A C 1
ATOM 686 O O . THR A 1 88 ? -2.988 8.609 1.766 1.00 96.06 88 THR A O 1
ATOM 689 N N . LYS A 1 89 ? -2.205 6.587 1.179 1.00 97.75 89 LYS A N 1
ATOM 690 C CA . LYS A 1 89 ? -0.979 7.071 0.528 1.00 97.75 89 LYS A CA 1
ATOM 691 C C . LYS A 1 89 ? -0.862 6.434 -0.849 1.00 97.75 89 LYS A C 1
ATOM 693 O O . LYS A 1 89 ? -1.106 5.240 -1.007 1.00 97.75 89 LYS A O 1
ATOM 698 N N . CYS A 1 90 ? -0.483 7.242 -1.830 1.00 98.19 90 CYS A N 1
ATOM 699 C CA . CYS A 1 90 ? -0.233 6.810 -3.195 1.00 98.19 90 CYS A CA 1
ATOM 700 C C . CYS A 1 90 ? 1.053 7.472 -3.682 1.00 98.19 90 CYS A C 1
ATOM 702 O O . CYS A 1 90 ? 1.194 8.689 -3.565 1.00 98.19 90 CYS A O 1
ATOM 704 N N . PHE A 1 91 ? 1.997 6.685 -4.183 1.00 98.31 91 PHE A N 1
ATOM 705 C CA . PHE A 1 91 ? 3.257 7.206 -4.704 1.00 98.31 91 PHE A CA 1
ATOM 706 C C . PHE A 1 91 ? 3.876 6.248 -5.717 1.00 98.31 91 PHE A C 1
ATOM 708 O O . PHE A 1 91 ? 3.562 5.061 -5.747 1.00 98.31 91 PHE A O 1
ATOM 715 N N . THR A 1 92 ? 4.781 6.771 -6.544 1.00 97.56 92 THR A N 1
ATOM 716 C CA . THR A 1 92 ? 5.618 5.968 -7.440 1.00 97.56 92 THR A CA 1
ATOM 717 C C . THR A 1 92 ? 7.079 6.261 -7.150 1.00 97.56 92 THR A C 1
ATOM 719 O O . THR A 1 92 ? 7.469 7.425 -7.095 1.00 97.56 92 THR A O 1
ATOM 722 N N . LEU A 1 93 ? 7.879 5.213 -6.981 1.00 96.88 93 LEU A N 1
ATOM 723 C CA . LEU A 1 93 ? 9.322 5.312 -6.779 1.00 96.88 93 LEU A CA 1
ATOM 724 C C . LEU A 1 93 ? 10.042 4.475 -7.828 1.00 96.88 93 LEU A C 1
ATOM 726 O O . LEU A 1 93 ? 9.565 3.408 -8.210 1.00 96.88 93 LEU A O 1
ATOM 730 N N . SER A 1 94 ? 11.183 4.978 -8.288 1.00 96.00 94 SER A N 1
ATOM 731 C CA . SER A 1 94 ? 12.123 4.243 -9.134 1.00 96.00 94 SER A CA 1
ATOM 732 C C . SER A 1 94 ? 13.404 4.020 -8.345 1.00 96.00 94 SER A C 1
ATOM 734 O O . SER A 1 94 ? 13.844 4.936 -7.657 1.00 96.00 94 SER A O 1
ATOM 736 N N . GLY A 1 95 ? 13.986 2.831 -8.443 1.00 95.06 95 GLY A N 1
ATOM 737 C CA . GLY A 1 95 ? 15.174 2.454 -7.681 1.00 95.06 95 GLY A CA 1
ATOM 738 C C . GLY A 1 95 ? 15.211 0.959 -7.364 1.00 95.06 95 GLY A C 1
ATOM 739 O O . GLY A 1 95 ? 14.300 0.225 -7.756 1.00 95.06 95 GLY A O 1
ATOM 740 N N . PRO A 1 96 ? 16.264 0.487 -6.680 1.00 95.94 96 PRO A N 1
ATOM 741 C CA . PRO A 1 96 ? 16.367 -0.887 -6.202 1.00 95.94 96 PRO A CA 1
ATOM 742 C C . PRO A 1 96 ? 15.192 -1.287 -5.301 1.00 95.94 96 PRO A C 1
ATOM 744 O O . PRO A 1 96 ? 14.643 -0.471 -4.560 1.00 95.94 96 PRO A O 1
ATOM 747 N N . ASP A 1 97 ? 14.849 -2.577 -5.297 1.00 95.69 97 ASP A N 1
ATOM 748 C CA . ASP A 1 97 ? 13.720 -3.092 -4.509 1.00 95.69 97 ASP A CA 1
ATOM 749 C C . ASP A 1 97 ? 13.877 -2.839 -3.001 1.00 95.69 97 ASP A C 1
ATOM 751 O O . ASP A 1 97 ? 12.878 -2.642 -2.316 1.00 95.69 97 ASP A O 1
ATOM 755 N N . ALA A 1 98 ? 15.111 -2.797 -2.488 1.00 95.88 98 ALA A N 1
ATOM 756 C CA . ALA A 1 98 ? 15.392 -2.497 -1.083 1.00 95.88 98 ALA A CA 1
ATOM 757 C C . ALA A 1 98 ? 15.005 -1.057 -0.696 1.00 95.88 98 ALA A C 1
ATOM 759 O O . ALA A 1 98 ? 14.363 -0.854 0.329 1.00 95.88 98 ALA A O 1
ATOM 760 N N . GLU A 1 99 ? 15.318 -0.069 -1.538 1.00 96.06 99 GLU A N 1
ATOM 761 C CA . GLU A 1 99 ? 14.960 1.337 -1.289 1.00 96.06 99 GLU A CA 1
ATOM 762 C C . GLU A 1 99 ? 13.445 1.551 -1.398 1.00 96.06 99 GLU A C 1
ATOM 764 O O . GLU A 1 99 ? 12.833 2.259 -0.596 1.00 96.06 99 GLU A O 1
ATOM 769 N N . ILE A 1 100 ? 12.810 0.891 -2.374 1.00 97.12 100 ILE A N 1
ATOM 770 C CA . ILE A 1 100 ? 11.350 0.911 -2.512 1.00 97.12 100 ILE A CA 1
ATOM 771 C C . ILE A 1 100 ? 10.701 0.273 -1.278 1.00 97.12 100 ILE A C 1
ATOM 773 O O . ILE A 1 100 ? 9.729 0.814 -0.752 1.00 97.12 100 ILE A O 1
ATOM 777 N N . HIS A 1 101 ? 11.231 -0.853 -0.798 1.00 97.44 101 HIS A N 1
ATOM 778 C CA . HIS A 1 101 ? 10.742 -1.529 0.403 1.00 97.44 101 HIS A CA 1
ATOM 779 C C . HIS A 1 101 ? 10.851 -0.667 1.649 1.00 97.44 101 HIS A C 1
ATOM 781 O O . HIS A 1 101 ? 9.850 -0.525 2.347 1.00 97.44 101 HIS A O 1
ATOM 787 N N . GLU A 1 102 ? 11.991 -0.019 1.872 1.00 96.31 102 GLU A N 1
ATOM 788 C CA . GLU A 1 102 ? 12.173 0.909 2.987 1.00 96.31 102 GLU A CA 1
ATOM 789 C C . GLU A 1 102 ? 11.085 1.994 2.989 1.00 96.31 102 GLU A C 1
ATOM 791 O O . GLU A 1 102 ? 10.416 2.208 4.002 1.00 96.31 102 GLU A O 1
ATOM 796 N N . LYS A 1 103 ? 10.815 2.614 1.832 1.00 97.50 103 LYS A N 1
ATOM 797 C CA . LYS A 1 103 ? 9.770 3.645 1.708 1.00 97.50 103 LYS A CA 1
ATOM 798 C C . LYS A 1 103 ? 8.352 3.119 1.862 1.00 97.50 103 LYS A C 1
ATOM 800 O O . LYS A 1 103 ? 7.485 3.829 2.385 1.00 97.50 103 LYS A O 1
ATOM 805 N N . VAL A 1 104 ? 8.094 1.888 1.434 1.00 97.62 104 VAL A N 1
ATOM 806 C CA . VAL A 1 104 ? 6.808 1.224 1.669 1.00 97.62 104 VAL A CA 1
ATOM 807 C C . VAL A 1 104 ? 6.616 0.956 3.162 1.00 97.62 104 VAL A C 1
ATOM 809 O O . VAL A 1 104 ? 5.563 1.304 3.691 1.00 97.62 104 VAL A O 1
ATOM 812 N N . VAL A 1 105 ? 7.627 0.429 3.857 1.00 96.88 105 VAL A N 1
ATOM 813 C CA . VAL A 1 105 ? 7.593 0.179 5.308 1.00 96.88 105 VAL A CA 1
ATOM 814 C C . VAL A 1 105 ? 7.419 1.482 6.092 1.00 96.88 105 VAL A C 1
ATOM 816 O O . VAL A 1 105 ? 6.540 1.568 6.949 1.00 96.88 105 VAL A O 1
ATOM 819 N N . GLU A 1 106 ? 8.184 2.525 5.766 1.00 96.06 106 GLU A N 1
ATOM 820 C CA . GLU A 1 106 ? 8.046 3.862 6.361 1.00 96.06 106 GLU A CA 1
ATOM 821 C C . GLU A 1 106 ? 6.612 4.397 6.202 1.00 96.06 106 GLU A C 1
ATOM 823 O O . GLU A 1 106 ? 5.999 4.893 7.151 1.00 96.06 106 GLU A O 1
ATOM 828 N N . SER A 1 107 ? 6.035 4.234 5.011 1.00 96.88 107 SER A N 1
ATOM 829 C CA . SER A 1 107 ? 4.682 4.701 4.706 1.00 96.88 107 SER A CA 1
ATOM 830 C C . SER A 1 107 ? 3.590 3.894 5.412 1.00 96.88 107 SER A C 1
ATOM 832 O O . SER A 1 107 ? 2.595 4.489 5.831 1.00 96.88 107 SER A O 1
ATOM 834 N N . ILE A 1 108 ? 3.780 2.581 5.584 1.00 96.31 108 ILE A N 1
ATOM 835 C CA . ILE A 1 108 ? 2.894 1.715 6.376 1.00 96.31 108 ILE A CA 1
ATOM 836 C C . ILE A 1 108 ? 2.918 2.147 7.842 1.00 96.31 108 ILE A C 1
ATOM 838 O O . ILE A 1 108 ? 1.859 2.383 8.418 1.00 96.31 108 ILE A O 1
ATOM 842 N N . ASN A 1 109 ? 4.108 2.331 8.423 1.00 94.44 109 ASN A N 1
ATOM 843 C CA . ASN A 1 109 ? 4.260 2.794 9.804 1.00 94.44 109 ASN A CA 1
ATOM 844 C C . ASN A 1 109 ? 3.599 4.159 10.017 1.00 94.44 109 ASN A C 1
ATOM 846 O O . ASN A 1 109 ? 2.897 4.365 11.004 1.00 94.44 109 ASN A O 1
ATOM 850 N N . HIS A 1 110 ? 3.768 5.081 9.068 1.00 93.06 110 HIS A N 1
ATOM 851 C CA . HIS A 1 110 ? 3.092 6.371 9.118 1.00 93.06 110 HIS A CA 1
ATOM 852 C C . HIS A 1 110 ? 1.571 6.235 8.987 1.00 93.06 110 HIS A C 1
ATOM 854 O O . HIS A 1 110 ? 0.843 6.967 9.646 1.00 93.06 110 HIS A O 1
ATOM 860 N N . LEU A 1 111 ? 1.053 5.368 8.108 1.00 93.25 111 LEU A N 1
ATOM 861 C CA . LEU A 1 111 ? -0.395 5.145 8.015 1.00 93.25 111 LEU A CA 1
ATOM 862 C C . LEU A 1 111 ? -0.951 4.572 9.313 1.00 93.25 111 LEU A C 1
ATOM 864 O O . LEU A 1 111 ? -2.000 5.025 9.759 1.00 93.25 111 LEU A O 1
ATOM 868 N N . ALA A 1 112 ? -0.235 3.630 9.921 1.00 92.00 112 ALA A N 1
ATOM 869 C CA . ALA A 1 112 ? -0.610 3.057 11.197 1.00 92.00 112 ALA A CA 1
ATOM 870 C C . ALA A 1 112 ? -0.631 4.116 12.304 1.00 92.00 112 ALA A C 1
ATOM 872 O O . ALA A 1 112 ? -1.643 4.248 12.980 1.00 92.00 112 ALA A O 1
ATOM 873 N N . SER A 1 113 ? 0.417 4.940 12.430 1.00 90.31 113 SER A N 1
ATOM 874 C CA . SER A 1 113 ? 0.503 5.948 13.497 1.00 90.31 113 SER A CA 1
ATOM 875 C C . SER A 1 113 ? -0.622 6.982 13.454 1.00 90.31 113 SER A C 1
ATOM 877 O O . SER A 1 113 ? -1.079 7.432 14.500 1.00 90.31 113 SER A O 1
ATOM 879 N N . ILE A 1 114 ? -1.091 7.348 12.258 1.00 88.56 114 ILE A N 1
ATOM 880 C CA . ILE A 1 114 ? -2.215 8.277 12.106 1.00 88.56 114 ILE A CA 1
ATOM 881 C C . ILE A 1 114 ? -3.580 7.578 12.161 1.00 88.56 114 ILE A C 1
ATOM 883 O O . ILE A 1 114 ? -4.593 8.253 12.336 1.00 88.56 114 ILE A O 1
ATOM 887 N N . ALA A 1 115 ? -3.631 6.262 11.935 1.00 84.88 115 ALA A N 1
ATOM 888 C CA . ALA A 1 115 ? -4.852 5.465 12.001 1.00 84.88 115 ALA A CA 1
ATOM 889 C C . ALA A 1 115 ? -5.159 4.987 13.420 1.00 84.88 115 ALA A C 1
ATOM 891 O O . ALA A 1 115 ? -6.333 4.802 13.725 1.00 84.88 115 ALA A O 1
ATOM 892 N N . THR A 1 116 ? -4.145 4.851 14.278 1.00 75.50 116 THR A N 1
ATOM 893 C CA . THR A 1 116 ? -4.318 4.728 15.724 1.00 75.50 116 THR A CA 1
ATOM 894 C C . THR A 1 116 ? -5.074 5.971 16.206 1.00 75.50 116 THR A C 1
ATOM 896 O O . THR A 1 116 ? -4.517 7.074 16.171 1.00 75.50 116 THR A O 1
ATOM 899 N N . PRO A 1 117 ? -6.351 5.854 16.622 1.00 59.91 117 PRO A N 1
ATOM 900 C CA . PRO A 1 117 ? -7.016 6.945 17.326 1.00 59.91 117 PRO A CA 1
ATOM 901 C C . PRO A 1 117 ? -6.162 7.265 18.552 1.00 59.91 117 PRO A C 1
ATOM 903 O O . PRO A 1 117 ? -5.511 6.359 19.056 1.00 59.91 117 PRO A O 1
ATOM 906 N N . ALA A 1 118 ? -6.130 8.513 19.022 1.00 47.91 118 ALA A N 1
ATOM 907 C CA . ALA A 1 118 ? -5.359 8.928 20.196 1.00 47.91 118 ALA A CA 1
ATOM 908 C C . ALA A 1 118 ? -5.622 8.024 21.424 1.00 47.91 118 ALA A C 1
ATOM 910 O O . ALA A 1 118 ? -6.429 8.342 22.290 1.00 47.91 118 ALA A O 1
ATOM 911 N N . MET A 1 119 ? -4.910 6.901 21.516 1.00 41.81 119 MET A N 1
ATOM 912 C CA . MET A 1 119 ? -5.089 5.833 22.502 1.00 41.81 119 MET A CA 1
ATOM 913 C C . MET A 1 119 ? -4.487 6.226 23.865 1.00 41.81 119 MET A C 1
ATOM 915 O O . MET A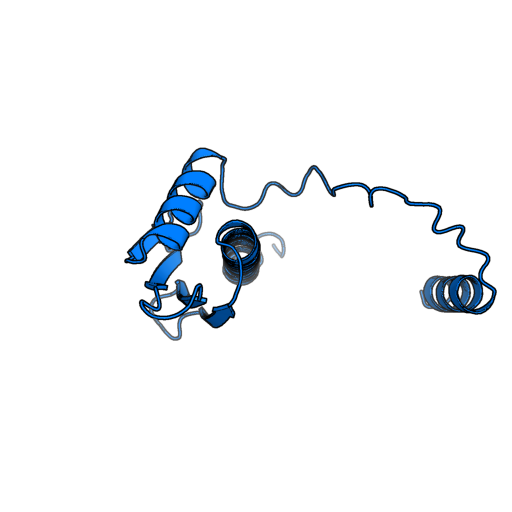 1 119 ? -4.141 5.370 24.668 1.00 41.81 119 MET A O 1
ATOM 919 N N . GLN A 1 120 ? -4.318 7.533 24.106 1.00 40.78 120 GLN A N 1
ATOM 920 C CA . GLN A 1 120 ? -3.648 8.132 25.266 1.00 40.78 120 GLN A CA 1
ATOM 921 C C . GLN A 1 120 ? -4.208 9.521 25.648 1.00 40.78 120 GLN A C 1
ATOM 923 O O . GLN A 1 120 ? -3.504 10.315 26.265 1.00 40.78 120 GLN A O 1
ATOM 928 N N . ALA A 1 121 ? -5.448 9.857 25.275 1.00 36.00 121 ALA A N 1
ATOM 929 C CA . ALA A 1 121 ? -6.101 11.103 25.710 1.00 36.00 121 ALA A CA 1
ATOM 930 C C . ALA A 1 121 ? -7.370 10.852 26.548 1.00 36.00 121 ALA A C 1
ATOM 932 O O . ALA A 1 121 ? -8.347 11.592 26.427 1.00 36.00 121 ALA A O 1
ATOM 933 N N . ALA A 1 122 ? -7.351 9.801 27.371 1.00 35.66 122 ALA A N 1
ATOM 934 C CA . ALA A 1 122 ? -8.340 9.527 28.411 1.00 35.66 122 ALA A CA 1
ATOM 935 C C . ALA A 1 122 ? -7.620 9.254 29.734 1.00 35.66 122 ALA A C 1
ATOM 937 O O . ALA A 1 122 ? -6.585 8.548 29.686 1.00 35.66 122 ALA A O 1
#

Secondary structure (DSSP, 8-state):
--HHHHHHHHHHHTT-----------------S--HHHHHHHHHHHHH-EEEEE--SSSS-EEEEEEEPSSSSEEEEEEEE-SSS-EEEEEEEES-HHHHHHHHHHHHHHHHHHHS--TT--